Protein AF-A0A352BFW8-F1 (afdb_monomer_lite)

Secondary structure (DSSP, 8-state):
--------------EEEEEEEEE-SSTTTT-EEEEEESS----TT-EEEEEETTTTEEEEEEEEEEEEEEEGGG-SS-GGGPPBP-EE---

Foldseek 3Di:
DDDDPPPDPPPPQDFWKKFWKAFCDDPRHRDIDIATEDPAPDDAQFWFWFQDDPVRPTTIIGTHDIDGRHGCVRDPDNPVPHTHTPGTDDD

pLDDT: mean 79.62, std 14.51, range [41.03, 94.44]

Radius of gyration: 17.31 Å; chains: 1; bounding box: 60×38×32 Å

Structure (mmCIF, N/CA/C/O backbone):
data_AF-A0A352BFW8-F1
#
_entry.id   AF-A0A352BFW8-F1
#
loop_
_atom_site.group_PDB
_atom_site.id
_atom_site.type_symbol
_atom_site.label_atom_id
_atom_site.label_alt_id
_atom_site.label_comp_id
_atom_site.label_asym_id
_atom_site.label_entity_id
_atom_site.label_seq_id
_atom_site.pdbx_PDB_ins_code
_atom_site.Cartn_x
_atom_site.Cartn_y
_atom_site.Cartn_z
_atom_site.occupancy
_atom_site.B_iso_or_equiv
_atom_site.auth_seq_id
_atom_site.auth_comp_id
_atom_site.auth_asym_id
_atom_site.auth_atom_id
_atom_site.pdbx_PDB_model_num
ATOM 1 N N . MET A 1 1 ? 43.883 24.585 -22.111 1.00 43.81 1 MET A N 1
ATOM 2 C CA . MET A 1 1 ? 43.304 23.329 -22.626 1.00 43.81 1 MET A CA 1
ATOM 3 C C . MET A 1 1 ? 42.256 22.892 -21.610 1.00 43.81 1 MET A C 1
ATOM 5 O O . MET A 1 1 ? 42.617 22.399 -20.553 1.00 43.81 1 MET A O 1
ATOM 9 N N . ILE A 1 2 ? 40.992 23.259 -21.832 1.00 41.03 2 ILE A N 1
ATOM 10 C CA . ILE A 1 2 ? 39.894 22.994 -20.892 1.00 41.03 2 ILE A CA 1
ATOM 11 C C . ILE A 1 2 ? 39.231 21.709 -21.380 1.00 41.03 2 ILE A C 1
ATOM 13 O O . ILE A 1 2 ? 38.605 21.708 -22.436 1.00 41.03 2 ILE A O 1
ATOM 17 N N . HIS A 1 3 ? 39.428 20.609 -20.657 1.00 47.78 3 HIS A N 1
ATOM 18 C CA . HIS A 1 3 ? 38.636 19.406 -20.874 1.00 47.78 3 HIS A CA 1
ATOM 19 C C . HIS A 1 3 ? 37.233 19.695 -20.345 1.00 47.78 3 HIS A C 1
ATOM 21 O O . HIS A 1 3 ? 37.055 19.929 -19.150 1.00 47.78 3 HIS A O 1
ATOM 27 N N . SER A 1 4 ? 36.262 19.743 -21.256 1.00 41.38 4 SER A N 1
ATOM 28 C CA . SER A 1 4 ? 34.845 19.853 -20.940 1.00 41.38 4 SER A CA 1
ATOM 29 C C . SER A 1 4 ? 34.481 18.814 -19.883 1.00 41.38 4 SER A C 1
ATOM 31 O O . SER A 1 4 ? 34.520 17.613 -20.155 1.00 41.38 4 SER A O 1
ATOM 33 N N . LEU A 1 5 ? 34.121 19.275 -18.681 1.00 52.47 5 LEU A N 1
ATOM 34 C CA . LEU A 1 5 ? 33.299 18.485 -17.776 1.00 52.47 5 LEU A CA 1
ATOM 35 C C . LEU A 1 5 ? 32.017 18.180 -18.547 1.00 52.47 5 LEU A C 1
ATOM 37 O O . LEU A 1 5 ? 31.176 19.058 -18.735 1.00 52.47 5 LEU A O 1
ATOM 41 N N . ALA A 1 6 ? 31.915 16.954 -19.057 1.00 56.28 6 ALA A N 1
ATOM 42 C CA . ALA A 1 6 ? 30.681 16.420 -19.589 1.00 56.28 6 ALA A CA 1
ATOM 43 C C . ALA A 1 6 ? 29.621 16.592 -18.498 1.00 56.28 6 ALA A C 1
ATOM 45 O O . ALA A 1 6 ? 29.688 15.951 -17.448 1.00 56.28 6 ALA A O 1
ATOM 46 N N . GLY A 1 7 ? 28.703 17.532 -18.728 1.00 50.78 7 GLY A N 1
ATOM 47 C CA . GLY A 1 7 ? 27.529 17.743 -17.904 1.00 50.78 7 GLY A CA 1
ATOM 48 C C . GLY A 1 7 ? 26.694 16.478 -17.957 1.00 50.78 7 GLY A C 1
ATOM 49 O O . GLY A 1 7 ? 25.897 16.293 -18.870 1.00 50.78 7 GLY A O 1
ATOM 50 N N . GLY A 1 8 ? 26.935 15.572 -17.013 1.00 51.53 8 GLY A N 1
ATOM 51 C CA . GLY A 1 8 ? 26.046 14.457 -16.767 1.00 51.53 8 GLY A CA 1
ATOM 52 C C . GLY A 1 8 ? 24.724 15.040 -16.307 1.00 51.53 8 GLY A C 1
ATOM 53 O O . GLY A 1 8 ? 24.642 15.580 -15.204 1.00 51.53 8 GLY A O 1
ATOM 54 N N . GLU A 1 9 ? 23.702 14.969 -17.156 1.00 54.56 9 GLU A N 1
ATOM 55 C CA . GLU A 1 9 ? 22.332 15.184 -16.716 1.00 54.56 9 GLU A CA 1
ATOM 56 C C . GLU A 1 9 ? 22.087 14.256 -15.525 1.00 54.56 9 GLU A C 1
ATOM 58 O O . GLU A 1 9 ? 22.173 13.028 -15.634 1.00 54.56 9 GLU A O 1
ATOM 63 N N . LEU A 1 10 ? 21.824 14.856 -14.362 1.00 55.12 10 LEU A N 1
ATOM 64 C CA . LEU A 1 10 ? 21.262 14.154 -13.221 1.00 55.12 10 LEU A CA 1
ATOM 65 C C . LEU A 1 10 ? 19.932 13.576 -13.700 1.00 55.12 10 LEU A C 1
ATOM 67 O O . LEU A 1 10 ? 18.929 14.283 -13.753 1.00 55.12 10 LEU A O 1
ATOM 71 N N . LYS A 1 11 ? 19.959 12.303 -14.122 1.00 55.62 11 LYS A N 1
ATOM 72 C CA . LYS A 1 11 ? 18.773 11.522 -14.475 1.00 55.62 11 LYS A CA 1
ATOM 73 C C . LYS A 1 11 ? 17.710 11.815 -13.430 1.00 55.62 11 LYS A C 1
ATOM 75 O O . LYS A 1 11 ? 17.955 11.540 -12.256 1.00 55.62 11 LYS A O 1
ATOM 80 N N . ASN A 1 12 ? 16.588 12.376 -13.886 1.00 51.31 12 ASN A N 1
ATOM 81 C CA . ASN A 1 12 ? 15.399 12.666 -13.094 1.00 51.31 12 ASN A CA 1
ATOM 82 C C . ASN A 1 12 ? 15.263 11.646 -11.964 1.00 51.31 12 ASN A C 1
ATOM 84 O O . ASN A 1 12 ? 14.999 10.466 -12.205 1.00 51.31 12 ASN A O 1
ATOM 88 N N . THR A 1 13 ? 15.494 12.091 -10.733 1.00 59.19 13 THR A N 1
ATOM 89 C CA . THR A 1 13 ? 15.229 11.302 -9.538 1.00 59.19 13 THR A CA 1
ATOM 90 C C . THR A 1 13 ? 13.720 11.225 -9.390 1.00 59.19 13 THR A C 1
ATOM 92 O O . THR A 1 13 ? 13.113 11.998 -8.657 1.00 59.19 13 THR A O 1
ATOM 95 N N . GLU A 1 14 ? 13.099 10.316 -10.141 1.00 68.44 14 GLU A N 1
ATOM 96 C CA . GLU A 1 14 ? 11.682 10.008 -10.012 1.00 68.44 14 GLU A CA 1
ATOM 97 C C . GLU A 1 14 ? 11.416 9.621 -8.554 1.00 68.44 14 GLU A C 1
ATOM 99 O O . GLU A 1 14 ? 11.889 8.593 -8.056 1.00 68.44 14 GLU A O 1
ATOM 104 N N . THR A 1 15 ? 10.702 10.481 -7.839 1.00 75.88 15 THR A N 1
ATOM 105 C CA . THR A 1 15 ? 10.265 10.214 -6.477 1.00 75.88 15 THR A CA 1
ATOM 106 C C . THR A 1 15 ? 8.874 9.603 -6.517 1.00 75.88 15 THR A C 1
ATOM 108 O O . THR A 1 15 ? 8.027 9.970 -7.327 1.00 75.88 15 THR A O 1
ATOM 111 N N . ASN A 1 16 ? 8.648 8.618 -5.655 1.00 84.50 16 ASN A N 1
ATOM 112 C CA . ASN A 1 16 ? 7.367 7.941 -5.530 1.00 84.50 16 ASN A CA 1
ATOM 113 C C . ASN A 1 16 ? 6.883 8.030 -4.088 1.00 84.50 16 ASN A C 1
ATOM 115 O O . ASN A 1 16 ? 7.680 7.921 -3.151 1.00 84.50 16 ASN A O 1
ATOM 119 N N . ASP A 1 17 ? 5.573 8.165 -3.922 1.00 88.38 17 ASP A N 1
ATOM 120 C CA . ASP A 1 17 ? 4.939 8.067 -2.619 1.00 88.38 17 ASP A CA 1
ATOM 121 C C . ASP A 1 17 ? 4.507 6.619 -2.362 1.00 88.38 17 ASP A C 1
ATOM 123 O O . ASP A 1 17 ? 3.985 5.928 -3.242 1.00 88.38 17 ASP A O 1
ATOM 127 N N . TRP A 1 18 ? 4.750 6.155 -1.140 1.00 90.00 18 TRP A N 1
ATOM 128 C CA . TRP A 1 18 ? 4.537 4.780 -0.713 1.00 90.00 18 TRP A CA 1
ATOM 129 C C . TRP A 1 18 ? 3.695 4.723 0.548 1.00 90.00 18 TRP A C 1
ATOM 131 O O . TRP A 1 18 ? 3.892 5.492 1.488 1.00 90.00 18 TRP A O 1
ATOM 141 N N . ALA A 1 19 ? 2.778 3.773 0.591 1.00 91.38 19 ALA A N 1
ATOM 142 C CA . ALA A 1 19 ? 1.959 3.480 1.746 1.00 91.38 19 ALA A CA 1
ATOM 143 C C . ALA A 1 19 ? 2.170 2.022 2.147 1.00 91.38 19 ALA A C 1
ATOM 145 O O . ALA A 1 19 ? 2.032 1.109 1.332 1.00 91.38 19 ALA A O 1
ATOM 146 N N . LYS A 1 20 ? 2.505 1.813 3.415 1.00 92.75 20 LYS A N 1
ATOM 147 C CA . LYS A 1 20 ? 2.487 0.502 4.051 1.00 92.75 20 LYS A CA 1
ATOM 148 C C . LYS A 1 20 ? 1.059 0.230 4.472 1.00 92.75 20 LYS A C 1
ATOM 150 O O . LYS A 1 20 ? 0.487 1.033 5.212 1.00 92.75 20 LYS A O 1
ATOM 155 N N . VAL A 1 21 ? 0.489 -0.871 4.015 1.00 93.19 21 VAL A N 1
ATOM 156 C CA . VAL A 1 21 ? -0.894 -1.232 4.313 1.00 93.19 21 VAL A CA 1
ATOM 157 C C . VAL A 1 21 ? -0.973 -2.639 4.888 1.00 93.19 21 VAL A C 1
ATOM 159 O O . VAL A 1 21 ? -0.149 -3.490 4.567 1.00 93.19 21 VAL A O 1
ATOM 162 N N . GLU A 1 22 ? -1.972 -2.860 5.730 1.00 94.12 22 GLU A N 1
ATOM 163 C CA . GLU A 1 22 ? -2.357 -4.155 6.286 1.00 94.12 22 GLU A CA 1
ATOM 164 C C . GLU A 1 22 ? -3.649 -4.618 5.620 1.00 94.12 22 GLU A C 1
ATOM 166 O O . GLU A 1 22 ? -4.623 -3.865 5.571 1.00 94.12 22 GLU A O 1
ATOM 171 N N . ILE A 1 23 ? -3.665 -5.836 5.091 1.00 94.12 23 ILE A N 1
ATOM 172 C CA . ILE A 1 23 ? -4.838 -6.395 4.418 1.00 94.12 23 ILE A CA 1
ATOM 173 C C . ILE A 1 23 ? -5.896 -6.779 5.456 1.00 94.12 23 ILE A C 1
ATOM 175 O O . ILE A 1 23 ? -5.601 -7.468 6.429 1.00 94.12 23 ILE A O 1
ATOM 179 N N . LEU A 1 24 ? -7.138 -6.337 5.246 1.00 92.62 24 LEU A N 1
ATOM 180 C CA . LEU A 1 24 ? -8.248 -6.557 6.180 1.00 92.62 24 LEU A CA 1
ATOM 181 C C . LEU A 1 24 ? -9.214 -7.659 5.732 1.00 92.62 24 LEU A C 1
ATOM 183 O O . LEU A 1 24 ? -10.050 -8.089 6.521 1.00 92.62 24 LEU A O 1
ATOM 187 N N . GLU A 1 25 ? -9.148 -8.084 4.471 1.00 89.19 25 GLU A N 1
ATOM 188 C CA . GLU A 1 25 ? -10.111 -9.006 3.867 1.00 89.19 25 GLU A CA 1
ATOM 189 C C . GLU A 1 25 ? -9.396 -10.018 2.954 1.00 89.19 25 GLU A C 1
ATOM 191 O O . GLU A 1 25 ? -8.332 -9.737 2.409 1.00 89.19 25 GLU A O 1
ATOM 196 N N . GLY A 1 26 ? -9.990 -11.196 2.756 1.00 85.56 26 GLY A N 1
ATOM 197 C CA . GLY A 1 26 ? -9.467 -12.220 1.845 1.00 85.56 26 GLY A CA 1
ATOM 198 C C . GLY A 1 26 ? -8.449 -13.182 2.471 1.00 85.56 26 GLY A C 1
ATOM 199 O O . GLY A 1 26 ? -8.323 -13.282 3.688 1.00 85.56 26 GLY A O 1
ATOM 200 N N . ALA A 1 27 ? -7.752 -13.933 1.614 1.00 82.19 27 ALA A N 1
ATOM 201 C CA . ALA A 1 27 ? -6.832 -14.998 2.030 1.00 82.19 27 ALA A CA 1
ATOM 202 C C . ALA A 1 27 ? -5.533 -14.479 2.674 1.00 82.19 27 ALA A C 1
ATOM 204 O O . ALA A 1 27 ? -4.900 -15.204 3.433 1.00 82.19 27 ALA A O 1
ATOM 205 N N . GLU A 1 28 ? -5.153 -13.232 2.388 1.00 83.88 28 GLU A N 1
ATOM 206 C CA . GLU A 1 28 ? -3.936 -12.593 2.911 1.00 83.88 28 GLU A CA 1
ATOM 207 C C . GLU A 1 28 ? -4.234 -11.632 4.075 1.00 83.88 28 GLU A C 1
ATOM 209 O O . GLU A 1 28 ? -3.498 -10.674 4.296 1.00 83.88 28 GLU A O 1
ATOM 214 N N . ILE A 1 29 ? -5.328 -11.846 4.812 1.00 90.88 29 ILE A N 1
ATOM 215 C CA . ILE A 1 29 ? -5.694 -11.010 5.963 1.00 90.88 29 ILE A CA 1
ATOM 216 C C . ILE A 1 29 ? -4.560 -10.952 7.003 1.00 90.88 29 ILE A C 1
ATOM 218 O O . ILE A 1 29 ? -3.971 -11.968 7.365 1.00 90.88 29 ILE A O 1
ATOM 222 N N . GLY A 1 30 ? -4.244 -9.747 7.481 1.00 89.44 30 GLY A N 1
ATOM 223 C CA . GLY A 1 30 ? -3.135 -9.486 8.406 1.00 89.44 30 GLY A CA 1
ATOM 224 C C . GLY A 1 30 ? -1.759 -9.377 7.739 1.00 89.44 30 GLY A C 1
ATOM 225 O O . GLY A 1 30 ? -0.798 -8.967 8.392 1.00 89.44 30 GLY A O 1
ATOM 226 N N . SER A 1 31 ? -1.639 -9.680 6.443 1.00 90.75 31 SER A N 1
ATOM 227 C CA . SER A 1 31 ? -0.395 -9.460 5.707 1.00 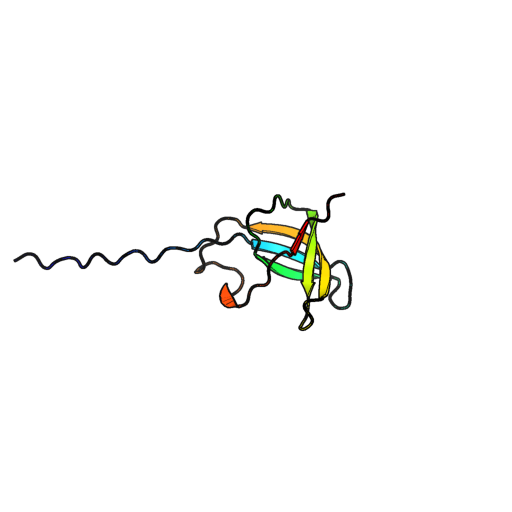90.75 31 SER A CA 1
ATOM 228 C C . SER A 1 31 ? -0.139 -7.973 5.486 1.00 90.75 31 SER A C 1
ATOM 230 O O . SER A 1 31 ? -1.056 -7.170 5.282 1.00 90.75 31 SER A O 1
ATOM 232 N N . ILE A 1 32 ? 1.139 -7.598 5.511 1.00 91.69 32 ILE A N 1
ATOM 233 C CA . ILE A 1 32 ? 1.583 -6.215 5.376 1.00 91.69 32 ILE A CA 1
ATOM 234 C C . ILE A 1 32 ? 2.376 -6.059 4.086 1.00 91.69 32 ILE A C 1
ATOM 236 O O . ILE A 1 32 ? 3.394 -6.720 3.884 1.00 91.69 32 ILE A O 1
ATOM 240 N N . HIS A 1 33 ? 1.960 -5.109 3.255 1.00 89.75 33 HIS A N 1
ATOM 241 C CA . HIS A 1 33 ? 2.587 -4.847 1.964 1.00 89.75 33 HIS A CA 1
ATOM 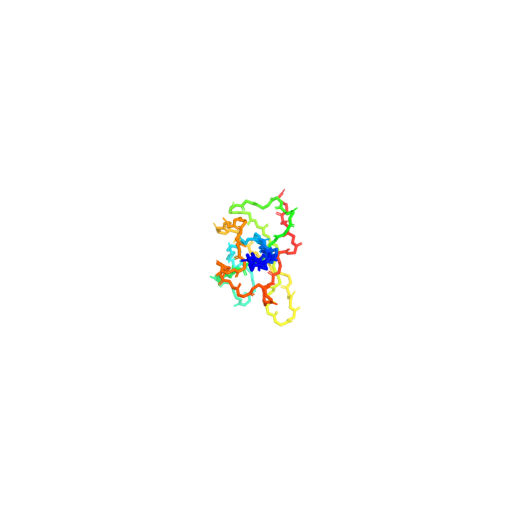242 C C . HIS A 1 33 ? 2.788 -3.351 1.735 1.00 89.75 33 HIS A C 1
ATOM 244 O O . HIS A 1 33 ? 2.118 -2.504 2.330 1.00 89.75 33 HIS A O 1
ATOM 250 N N . TRP A 1 34 ? 3.729 -3.022 0.853 1.00 90.06 34 TRP A N 1
ATOM 251 C CA . TRP A 1 34 ? 3.955 -1.655 0.401 1.00 90.06 34 TRP A CA 1
ATOM 252 C C . TRP A 1 34 ? 3.311 -1.442 -0.961 1.00 90.06 34 TRP A C 1
ATOM 254 O O . TRP A 1 34 ? 3.567 -2.194 -1.898 1.00 90.06 34 TRP A O 1
ATOM 264 N N . PHE A 1 35 ? 2.535 -0.371 -1.075 1.00 89.94 35 PHE A N 1
ATOM 265 C CA . PHE A 1 35 ? 1.919 0.061 -2.321 1.00 89.94 35 PHE A CA 1
ATOM 266 C C . PHE A 1 35 ? 2.344 1.476 -2.656 1.00 89.94 35 PHE A C 1
ATOM 268 O O . PHE A 1 35 ? 2.586 2.298 -1.770 1.00 89.94 35 PHE A O 1
ATOM 275 N N . LYS A 1 36 ? 2.398 1.770 -3.948 1.00 90.19 36 LYS A N 1
ATOM 276 C CA . LYS A 1 36 ? 2.553 3.134 -4.434 1.00 90.19 36 LYS A CA 1
ATOM 277 C C . LYS A 1 36 ? 1.213 3.841 -4.491 1.00 90.19 36 LYS A C 1
ATOM 279 O O . LYS A 1 36 ? 0.166 3.216 -4.654 1.00 90.19 36 LYS A O 1
ATOM 284 N N . PHE A 1 37 ? 1.247 5.159 -4.435 1.00 87.44 37 PHE A N 1
ATOM 285 C CA . PHE A 1 37 ? 0.080 5.974 -4.731 1.00 87.44 37 PHE A CA 1
ATOM 286 C C . PHE A 1 37 ? 0.506 7.299 -5.353 1.00 87.44 37 PHE A C 1
ATOM 288 O O . PHE A 1 37 ? 1.603 7.786 -5.099 1.00 87.44 37 PHE A O 1
ATOM 295 N N . TYR A 1 38 ? -0.380 7.888 -6.151 1.00 81.12 38 TYR A N 1
ATOM 296 C CA . TYR A 1 38 ? -0.190 9.217 -6.720 1.00 81.12 38 TYR A CA 1
ATOM 297 C C . TYR A 1 38 ? -1.457 10.032 -6.509 1.00 81.12 38 TYR A C 1
ATOM 299 O O . TYR A 1 38 ? -2.555 9.532 -6.741 1.00 81.12 38 TYR A O 1
ATOM 307 N N . PHE A 1 39 ? -1.306 11.280 -6.066 1.00 74.06 39 PHE A N 1
ATOM 308 C CA . PHE A 1 39 ? -2.399 12.258 -5.982 1.00 74.06 39 PHE A CA 1
ATOM 309 C C . PHE A 1 39 ? -3.638 11.815 -5.172 1.00 74.06 39 PHE A C 1
ATOM 311 O O . PHE A 1 39 ? -4.726 12.355 -5.358 1.00 74.06 39 PHE A O 1
ATOM 318 N N . LEU A 1 40 ? -3.492 10.868 -4.237 1.00 78.06 40 LEU A N 1
ATOM 319 C CA . LEU A 1 40 ? -4.575 10.433 -3.352 1.00 78.06 40 LEU A CA 1
ATOM 320 C C . LEU A 1 40 ? -4.429 11.074 -1.962 1.00 78.06 40 LEU A C 1
ATOM 322 O O . LEU A 1 40 ? -3.352 10.989 -1.365 1.00 78.06 40 LEU A O 1
ATOM 326 N N . PRO A 1 41 ? -5.497 11.673 -1.394 1.00 80.81 41 PRO A N 1
ATOM 327 C CA . PRO A 1 41 ? -5.484 12.214 -0.037 1.00 80.81 41 PRO A CA 1
ATOM 328 C C . PRO A 1 41 ? -5.600 11.083 0.998 1.00 80.81 41 PRO A C 1
ATOM 330 O O . PRO A 1 41 ? -6.576 10.994 1.741 1.00 80.81 41 PRO A O 1
ATOM 333 N N . ILE A 1 42 ? -4.610 10.192 1.037 1.00 85.38 42 ILE A N 1
ATOM 334 C CA . ILE A 1 42 ? -4.523 9.127 2.037 1.00 85.38 42 ILE A CA 1
ATOM 335 C C . ILE A 1 42 ? -3.854 9.618 3.316 1.00 85.38 42 ILE A C 1
ATOM 337 O O . ILE A 1 42 ? -2.879 10.372 3.299 1.00 85.38 42 ILE A O 1
ATOM 341 N N . LYS A 1 43 ? -4.393 9.155 4.443 1.00 89.06 43 LYS A N 1
ATOM 342 C CA . LYS A 1 43 ? -3.844 9.359 5.785 1.00 89.06 43 LYS A CA 1
ATOM 343 C C . LYS A 1 43 ? -3.565 8.006 6.426 1.00 89.06 43 LYS A C 1
ATOM 345 O O . LYS A 1 43 ? -4.197 7.009 6.071 1.00 89.06 43 LYS A O 1
ATOM 350 N N . THR A 1 44 ? -2.667 7.978 7.402 1.00 89.38 44 THR A N 1
ATOM 351 C CA . THR A 1 44 ? -2.516 6.812 8.278 1.00 89.38 44 THR A CA 1
ATOM 352 C C . THR A 1 44 ? -3.867 6.450 8.907 1.00 89.38 44 THR A C 1
ATOM 354 O O . THR A 1 44 ? -4.719 7.313 9.124 1.00 89.38 44 THR A O 1
ATOM 357 N N . ASN A 1 45 ? -4.096 5.159 9.127 1.00 90.62 45 ASN A N 1
ATOM 358 C CA . ASN A 1 45 ? -5.360 4.543 9.539 1.00 90.62 45 ASN A CA 1
ATOM 359 C C . ASN A 1 45 ? -6.542 4.655 8.557 1.00 90.62 45 ASN A C 1
ATOM 361 O O . ASN A 1 45 ? -7.631 4.186 8.889 1.00 90.62 45 ASN A O 1
ATOM 365 N N . SER A 1 46 ? -6.365 5.218 7.357 1.00 90.75 46 SER A N 1
ATOM 366 C CA . SER A 1 46 ? -7.425 5.205 6.335 1.00 90.75 46 SER A CA 1
ATOM 367 C C . SER A 1 46 ? -7.616 3.802 5.763 1.00 90.75 46 SER A C 1
ATOM 369 O O . SER A 1 46 ? -6.654 3.039 5.663 1.00 90.75 46 SER A O 1
ATOM 371 N N . ILE A 1 47 ? -8.839 3.488 5.336 1.00 92.75 47 ILE A N 1
ATOM 372 C CA . ILE A 1 47 ? -9.132 2.266 4.582 1.00 92.75 47 ILE A CA 1
ATOM 373 C C . ILE A 1 47 ? -9.006 2.574 3.089 1.00 92.75 47 ILE A C 1
ATOM 375 O O . ILE A 1 47 ? -9.550 3.559 2.586 1.00 92.75 47 ILE A O 1
ATOM 379 N N . VAL A 1 48 ? -8.270 1.732 2.380 1.00 92.94 48 VAL A N 1
ATOM 380 C CA . VAL A 1 48 ? -7.986 1.844 0.950 1.00 92.94 48 VAL A CA 1
ATOM 381 C C . VAL A 1 48 ? -8.285 0.524 0.253 1.00 92.94 48 VAL A C 1
ATOM 383 O O . VAL A 1 48 ? -8.325 -0.524 0.894 1.00 92.94 48 VAL A O 1
ATOM 386 N N . MET A 1 49 ? -8.490 0.568 -1.059 1.00 92.44 49 MET A N 1
ATOM 387 C CA . MET A 1 49 ? -8.563 -0.626 -1.896 1.00 92.44 49 MET A CA 1
ATOM 388 C C . MET A 1 49 ? -7.225 -0.840 -2.590 1.00 92.44 49 MET A C 1
ATOM 390 O O . MET A 1 49 ? -6.703 0.066 -3.245 1.00 92.44 49 MET A O 1
ATOM 394 N N . VAL A 1 50 ? -6.680 -2.043 -2.450 1.00 91.56 50 VAL A N 1
ATOM 395 C CA . VAL A 1 50 ? -5.417 -2.461 -3.064 1.00 91.56 50 VAL A CA 1
ATOM 396 C C . VAL A 1 50 ? -5.617 -3.739 -3.873 1.00 91.56 50 VAL A C 1
ATOM 398 O O . VAL A 1 50 ? -6.431 -4.577 -3.485 1.00 91.56 50 VAL A O 1
ATOM 401 N N . PRO A 1 51 ? -4.910 -3.907 -4.999 1.00 91.88 51 PRO A N 1
ATOM 402 C CA . PRO A 1 51 ? -4.971 -5.137 -5.766 1.00 91.88 51 PRO A CA 1
ATOM 403 C C . PRO A 1 51 ? -4.088 -6.188 -5.088 1.00 91.88 51 PRO A C 1
ATOM 405 O O . PRO A 1 51 ? -2.907 -5.940 -4.832 1.00 91.88 51 PRO A O 1
ATOM 408 N N . ILE A 1 52 ? -4.660 -7.356 -4.805 1.00 87.88 52 ILE A N 1
ATOM 409 C CA . ILE A 1 52 ? -3.960 -8.474 -4.161 1.00 87.88 52 ILE A CA 1
ATOM 410 C C . ILE A 1 52 ? -3.977 -9.705 -5.069 1.00 87.88 52 ILE A C 1
ATOM 412 O O . ILE A 1 52 ? -4.973 -9.996 -5.739 1.00 87.88 52 ILE A O 1
ATOM 416 N N . GLY A 1 53 ? -2.851 -10.421 -5.088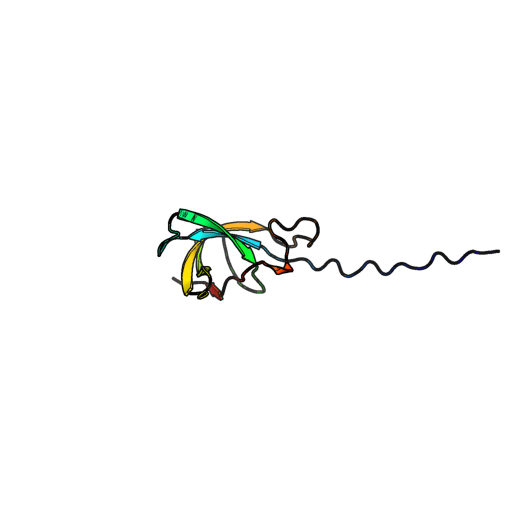 1.00 82.12 53 GLY A N 1
ATOM 417 C CA . GLY A 1 53 ? -2.654 -11.636 -5.873 1.00 82.12 53 GLY A CA 1
ATOM 418 C C . GLY A 1 53 ? -2.559 -11.420 -7.388 1.00 82.12 53 GLY A C 1
ATOM 419 O O . GLY A 1 53 ? -2.584 -10.303 -7.905 1.00 82.12 53 GLY A O 1
ATOM 420 N N . PHE A 1 54 ? -2.459 -12.535 -8.116 1.00 78.50 54 PHE A N 1
ATOM 421 C CA . PHE A 1 54 ? -2.329 -12.549 -9.578 1.00 78.50 54 PHE A CA 1
ATOM 422 C C . PHE A 1 54 ? -3.559 -11.965 -10.290 1.00 78.50 54 PHE A C 1
ATOM 424 O O . PHE A 1 54 ? -3.427 -11.242 -11.274 1.00 78.50 54 PHE A O 1
ATOM 431 N N . SER A 1 55 ? -4.752 -12.224 -9.751 1.00 81.31 55 SER A N 1
ATOM 432 C CA . SER A 1 55 ? -6.018 -11.710 -10.286 1.00 81.31 55 SER A CA 1
ATOM 433 C C . SER A 1 55 ? -6.249 -10.224 -9.991 1.00 81.31 55 SER A C 1
ATOM 435 O O . SER A 1 55 ? -7.264 -9.683 -10.421 1.00 81.31 55 SER A O 1
ATOM 437 N N . GLN A 1 56 ? -5.336 -9.570 -9.257 1.00 85.50 56 GLN A N 1
ATOM 438 C CA . GLN A 1 56 ? -5.446 -8.170 -8.833 1.00 85.50 56 GLN A CA 1
ATOM 439 C C . GLN A 1 56 ? -6.791 -7.859 -8.167 1.00 85.50 56 GLN A C 1
ATOM 441 O O . GLN A 1 56 ? -7.383 -6.799 -8.382 1.00 85.50 56 GLN A O 1
ATOM 446 N N . THR A 1 57 ? -7.281 -8.794 -7.350 1.00 86.88 57 THR A N 1
ATOM 447 C CA . THR A 1 57 ? -8.590 -8.668 -6.718 1.00 86.88 57 THR A CA 1
ATOM 448 C C . THR A 1 57 ? -8.572 -7.455 -5.790 1.00 86.88 57 THR A C 1
ATOM 450 O O . THR A 1 57 ? -7.717 -7.382 -4.896 1.00 86.8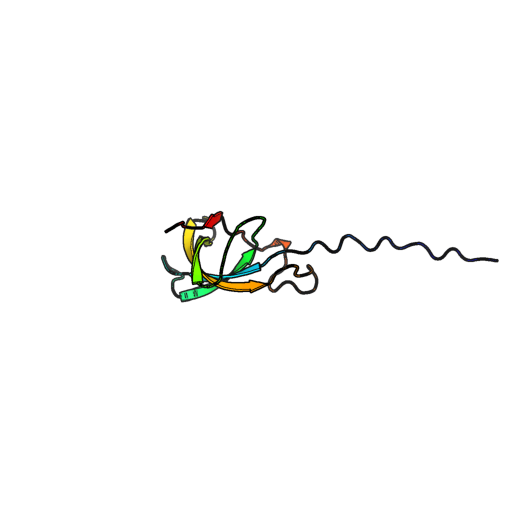8 57 THR A O 1
ATOM 453 N N . PRO A 1 58 ? -9.483 -6.488 -5.981 1.00 90.62 58 PRO A N 1
ATOM 454 C CA . PRO A 1 58 ? -9.513 -5.296 -5.161 1.00 90.62 58 PRO A CA 1
ATOM 455 C C . PRO A 1 58 ? -9.930 -5.663 -3.737 1.00 90.62 58 PRO A C 1
ATOM 457 O O . PRO A 1 58 ? -11.042 -6.125 -3.496 1.00 90.62 58 PRO A O 1
ATOM 460 N N . THR A 1 59 ? -9.022 -5.443 -2.797 1.00 91.44 59 THR A N 1
ATOM 461 C CA . THR A 1 59 ? -9.145 -5.892 -1.411 1.00 91.44 59 THR A CA 1
ATOM 462 C C . THR A 1 59 ? -9.004 -4.705 -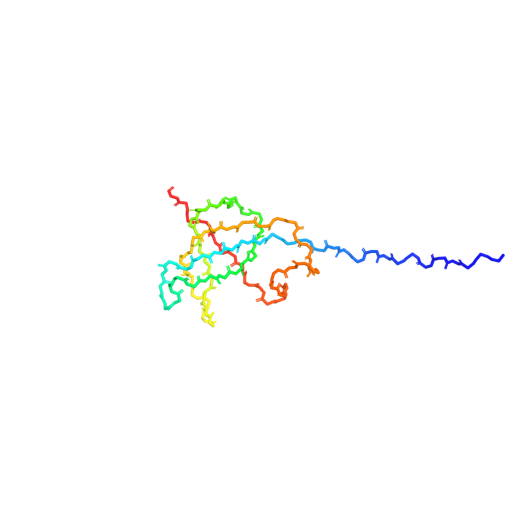0.473 1.00 91.44 59 THR A C 1
ATOM 464 O O . THR A 1 59 ? -8.199 -3.802 -0.722 1.00 91.44 59 THR A O 1
ATOM 467 N N . ARG A 1 60 ? -9.787 -4.676 0.609 1.00 93.25 60 ARG A N 1
ATOM 468 C CA . ARG A 1 60 ? -9.664 -3.615 1.609 1.00 93.25 60 ARG A CA 1
ATOM 469 C C . ARG A 1 60 ? -8.399 -3.792 2.432 1.00 93.25 60 ARG A C 1
ATOM 471 O O . ARG A 1 60 ? -8.102 -4.874 2.934 1.00 93.25 60 ARG A O 1
ATOM 478 N N . ALA A 1 61 ? -7.693 -2.690 2.616 1.00 93.81 61 ALA A N 1
ATOM 479 C CA . ALA A 1 61 ? -6.507 -2.618 3.442 1.00 93.81 61 ALA A CA 1
ATOM 480 C C . ALA A 1 61 ? -6.503 -1.338 4.278 1.00 93.81 61 ALA A C 1
ATOM 482 O O . ALA A 1 61 ? -7.073 -0.317 3.892 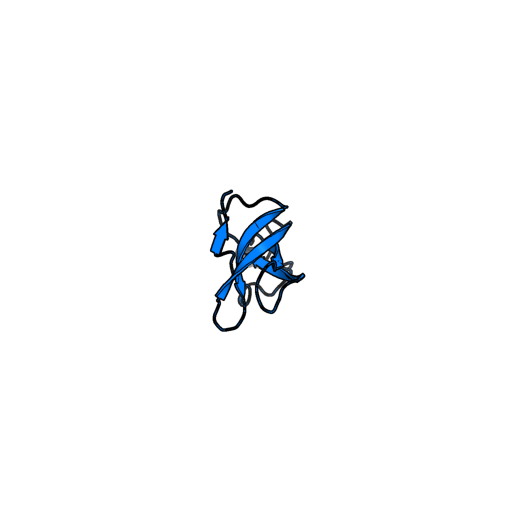1.00 93.81 61 ALA A O 1
ATOM 483 N N . LYS A 1 62 ? -5.845 -1.385 5.431 1.00 94.44 62 LYS A N 1
ATOM 484 C CA . LYS A 1 62 ? -5.645 -0.249 6.324 1.00 94.44 62 LYS A CA 1
ATOM 485 C C . LYS A 1 62 ? -4.258 0.332 6.117 1.00 94.44 62 LYS A C 1
ATOM 487 O O . LYS A 1 62 ? -3.270 -0.387 6.195 1.00 94.44 62 LYS A O 1
ATOM 492 N N . VAL A 1 63 ? -4.160 1.640 5.917 1.00 94.00 63 VAL A N 1
ATOM 493 C CA . VAL A 1 63 ? -2.864 2.325 5.840 1.00 94.00 63 VAL A CA 1
ATOM 494 C C . VAL A 1 63 ? -2.229 2.377 7.229 1.00 94.00 63 VAL A C 1
ATOM 496 O O . VAL A 1 63 ? -2.791 2.973 8.144 1.00 94.00 63 VAL A O 1
ATOM 499 N N . LEU A 1 64 ? -1.045 1.797 7.385 1.00 93.12 64 LEU A N 1
ATOM 500 C CA . LEU A 1 64 ? -0.257 1.842 8.616 1.00 93.12 64 LEU A CA 1
ATOM 501 C C . LEU A 1 64 ? 0.726 3.016 8.609 1.00 93.12 64 LEU A C 1
ATOM 503 O O . LEU A 1 64 ? 0.801 3.776 9.570 1.00 93.12 64 LEU A O 1
ATOM 507 N N . GLU A 1 65 ? 1.457 3.185 7.509 1.00 92.75 65 GLU A N 1
ATOM 508 C CA . GLU A 1 65 ? 2.538 4.165 7.390 1.00 92.75 65 GLU A CA 1
ATOM 509 C C . GLU A 1 65 ? 2.544 4.777 5.990 1.00 92.75 65 GLU A C 1
ATOM 511 O O . GLU A 1 65 ? 2.213 4.106 5.013 1.00 92.75 65 GLU A O 1
ATOM 516 N N . ILE A 1 66 ? 2.933 6.047 5.885 1.00 91.19 66 ILE A N 1
ATOM 517 C CA . ILE A 1 66 ? 3.082 6.749 4.611 1.00 91.19 66 ILE A CA 1
ATOM 518 C C . ILE A 1 66 ? 4.497 7.312 4.531 1.00 91.19 66 ILE A C 1
ATOM 520 O O . ILE A 1 66 ? 4.926 8.054 5.412 1.00 91.19 66 ILE A O 1
ATOM 524 N N . LYS A 1 67 ? 5.191 7.006 3.438 1.00 88.50 67 LYS A N 1
ATOM 525 C CA . LYS A 1 67 ? 6.487 7.573 3.078 1.00 88.50 67 LYS A CA 1
ATOM 526 C C . LYS A 1 67 ? 6.342 8.364 1.786 1.00 88.50 67 LYS A C 1
ATOM 528 O O . LYS A 1 67 ? 6.000 7.796 0.755 1.00 88.50 67 LYS A O 1
ATOM 533 N N . LYS A 1 68 ? 6.591 9.670 1.848 1.00 85.31 68 LYS A N 1
ATOM 534 C CA . LYS A 1 68 ? 6.478 10.569 0.694 1.00 85.31 68 LYS A CA 1
ATOM 535 C C . LYS A 1 68 ? 7.838 10.864 0.078 1.00 85.31 68 LYS A C 1
ATOM 537 O O . LYS A 1 68 ? 8.848 10.808 0.777 1.00 85.31 68 LYS A O 1
ATOM 542 N N . SER A 1 69 ? 7.841 11.209 -1.203 1.00 81.94 69 SER A N 1
ATOM 543 C CA . SER A 1 69 ? 9.012 11.661 -1.955 1.00 81.94 69 SER A CA 1
ATOM 544 C C . SER A 1 69 ? 10.198 10.691 -1.884 1.00 81.94 69 SER A C 1
ATOM 546 O O . SER A 1 69 ? 11.352 11.109 -1.797 1.00 81.94 69 SER A O 1
ATOM 548 N N . ILE A 1 70 ? 9.932 9.382 -1.907 1.00 80.69 70 ILE A N 1
ATOM 549 C CA . ILE A 1 70 ? 10.986 8.370 -1.816 1.00 80.69 70 ILE A CA 1
ATOM 550 C C . ILE A 1 70 ? 11.618 8.175 -3.190 1.00 80.69 70 ILE A C 1
ATOM 552 O O . ILE A 1 70 ? 10.956 7.756 -4.141 1.00 80.69 70 ILE A O 1
ATOM 556 N N . SER A 1 71 ? 12.917 8.466 -3.279 1.00 74.12 71 SER A N 1
ATOM 557 C CA . SER A 1 71 ? 13.734 8.175 -4.461 1.00 74.12 71 SER A CA 1
ATOM 558 C C . SER A 1 71 ? 13.682 6.684 -4.803 1.00 74.12 71 SER A C 1
ATOM 560 O O . SER A 1 71 ? 13.682 5.839 -3.906 1.00 74.12 71 SER A O 1
ATOM 562 N N . GLN A 1 72 ? 13.707 6.340 -6.095 1.00 69.88 72 GLN A N 1
ATOM 563 C CA . GLN A 1 72 ? 13.788 4.944 -6.549 1.00 69.88 72 GLN A CA 1
ATOM 564 C C . GLN A 1 72 ? 14.968 4.168 -5.941 1.00 69.88 72 GLN A C 1
ATOM 566 O O . GLN A 1 72 ? 14.876 2.957 -5.773 1.00 69.88 72 GLN A O 1
ATOM 571 N N . GLN A 1 73 ? 16.060 4.844 -5.578 1.00 69.19 73 GLN A N 1
ATOM 572 C CA . GLN A 1 73 ? 17.220 4.208 -4.939 1.00 69.19 73 GLN A CA 1
ATOM 573 C C . GLN A 1 73 ? 16.959 3.798 -3.481 1.00 69.19 73 GLN A C 1
ATOM 575 O O . GLN A 1 73 ? 17.652 2.940 -2.948 1.00 69.19 73 GLN A O 1
ATOM 580 N N . MET A 1 74 ? 15.955 4.402 -2.841 1.00 68.25 74 MET A N 1
ATOM 581 C CA . MET A 1 74 ? 15.569 4.165 -1.447 1.00 68.25 74 MET A CA 1
ATOM 582 C C . MET A 1 74 ? 14.168 3.548 -1.326 1.00 68.25 74 MET A C 1
ATOM 584 O O . MET A 1 74 ? 13.591 3.519 -0.235 1.00 68.25 74 MET A O 1
ATOM 588 N N . SER A 1 75 ? 13.581 3.092 -2.438 1.00 70.12 75 SER A N 1
ATOM 589 C CA . SER A 1 75 ? 12.230 2.543 -2.424 1.00 70.12 75 SER A CA 1
ATOM 590 C C . SER A 1 75 ? 12.177 1.211 -1.670 1.00 70.12 75 SER A C 1
ATOM 592 O O . SER A 1 75 ? 13.029 0.357 -1.910 1.00 70.12 75 SER A O 1
ATOM 594 N N . PRO A 1 76 ? 11.161 0.992 -0.814 1.00 70.62 76 PRO A N 1
ATOM 595 C CA . PRO A 1 76 ? 11.035 -0.237 -0.028 1.00 70.62 76 PRO A CA 1
ATOM 596 C C . PRO A 1 76 ? 10.829 -1.490 -0.893 1.00 70.62 76 PRO A C 1
ATOM 598 O O . PRO A 1 76 ? 11.150 -2.591 -0.459 1.00 70.62 76 PRO A O 1
ATOM 601 N N . ILE A 1 77 ? 10.308 -1.326 -2.112 1.00 74.94 77 ILE A N 1
ATOM 602 C CA . ILE A 1 77 ? 10.169 -2.374 -3.129 1.00 74.94 77 ILE A CA 1
ATOM 603 C C . ILE A 1 77 ? 10.689 -1.806 -4.456 1.00 74.94 77 ILE A C 1
ATOM 605 O O . ILE A 1 77 ? 10.482 -0.614 -4.710 1.00 74.94 77 ILE A O 1
ATOM 609 N N . PRO A 1 78 ? 11.323 -2.614 -5.332 1.00 68.38 78 PRO A N 1
ATOM 610 C CA . PRO A 1 78 ? 11.668 -2.186 -6.679 1.00 68.38 78 PRO A CA 1
ATOM 611 C C . PRO A 1 78 ? 10.473 -1.541 -7.378 1.00 68.38 78 PRO A C 1
ATOM 613 O O . PRO A 1 78 ? 9.442 -2.167 -7.617 1.00 68.38 78 PRO A O 1
ATOM 616 N N . SER A 1 79 ? 10.633 -0.269 -7.732 1.00 67.31 79 SER A N 1
ATOM 617 C CA . SER A 1 79 ? 9.561 0.570 -8.267 1.00 67.31 79 SER A CA 1
ATOM 618 C C . SER A 1 79 ? 8.836 -0.018 -9.489 1.00 67.31 79 SER A C 1
ATOM 620 O O . SER A 1 79 ? 7.673 0.315 -9.700 1.00 67.31 79 SER A O 1
ATOM 622 N N . LYS A 1 80 ? 9.495 -0.890 -10.265 1.00 68.19 80 LYS A N 1
ATOM 623 C CA . LYS A 1 80 ? 8.936 -1.566 -11.449 1.00 68.19 80 LYS A CA 1
ATOM 624 C C . LYS A 1 80 ? 7.915 -2.666 -11.131 1.00 68.19 80 LYS A C 1
ATOM 626 O O . LYS A 1 80 ? 7.115 -2.994 -11.994 1.00 68.19 80 LYS A O 1
ATOM 631 N N . HIS A 1 81 ? 7.947 -3.226 -9.923 1.00 73.88 81 HIS A N 1
ATOM 632 C CA . HIS A 1 81 ? 7.089 -4.345 -9.508 1.00 73.88 81 HIS A CA 1
ATOM 633 C C . HIS A 1 81 ? 6.048 -3.939 -8.461 1.00 73.88 81 HIS A C 1
ATOM 635 O O . HIS A 1 81 ? 5.342 -4.786 -7.923 1.00 73.88 81 HIS A O 1
ATOM 641 N N . ALA A 1 82 ? 5.979 -2.652 -8.131 1.00 79.62 82 ALA A N 1
ATOM 642 C CA . ALA A 1 82 ? 5.098 -2.166 -7.089 1.00 79.62 82 ALA A CA 1
ATOM 643 C C . ALA A 1 82 ? 3.682 -1.941 -7.615 1.00 79.62 82 ALA A C 1
ATOM 645 O O . ALA A 1 82 ? 3.478 -1.208 -8.584 1.00 79.62 82 ALA A O 1
ATOM 646 N N . SER A 1 83 ? 2.715 -2.529 -6.921 1.00 85.38 83 SER A N 1
ATOM 647 C CA . SER A 1 83 ? 1.295 -2.296 -7.150 1.00 85.38 83 SER A CA 1
ATOM 648 C C . SER A 1 83 ? 0.856 -0.927 -6.620 1.00 85.38 83 SER A C 1
ATOM 650 O O . SER A 1 83 ? 1.459 -0.371 -5.694 1.00 85.38 83 SER A O 1
ATOM 652 N N . TYR A 1 84 ? -0.227 -0.398 -7.188 1.00 88.00 84 TYR A N 1
ATOM 653 C CA . TYR A 1 84 ? -0.793 0.899 -6.820 1.00 88.00 84 TYR A CA 1
ATOM 654 C C . TYR A 1 84 ? -2.026 0.753 -5.931 1.00 88.00 84 TYR A C 1
ATOM 656 O O . TYR A 1 84 ? -2.809 -0.181 -6.095 1.00 88.00 84 TYR A O 1
ATOM 664 N N . ILE A 1 85 ? -2.229 1.705 -5.020 1.00 88.38 85 ILE A N 1
ATOM 665 C CA . ILE A 1 85 ? -3.516 1.885 -4.341 1.00 88.38 85 ILE A CA 1
ATOM 666 C C . ILE A 1 85 ? -4.553 2.305 -5.386 1.00 88.38 85 ILE A C 1
ATOM 668 O O . ILE A 1 85 ? -4.352 3.289 -6.095 1.00 88.38 85 ILE A O 1
ATOM 672 N N . LEU A 1 86 ? -5.666 1.574 -5.457 1.00 87.38 86 LEU A N 1
ATOM 673 C CA . LEU A 1 86 ? -6.730 1.807 -6.436 1.00 87.38 86 LEU A CA 1
ATOM 674 C C . LEU A 1 86 ? -7.606 2.990 -6.030 1.00 87.38 86 LEU A C 1
ATOM 676 O O . LEU A 1 86 ? -7.917 3.857 -6.842 1.00 87.38 86 LEU A O 1
ATOM 680 N N . SER A 1 87 ? -8.032 3.021 -4.768 1.00 85.38 87 SER A N 1
ATOM 681 C CA . SER A 1 87 ? -8.939 4.052 -4.271 1.00 85.38 87 SER A CA 1
ATOM 682 C C . SER A 1 87 ? -8.913 4.152 -2.750 1.00 85.38 87 SER A C 1
ATOM 684 O O . SER A 1 87 ? -8.487 3.239 -2.039 1.00 85.38 87 SER A O 1
ATOM 686 N N . VAL A 1 88 ? -9.389 5.288 -2.242 1.00 85.31 88 VAL A N 1
ATOM 687 C CA . VAL A 1 88 ? -9.669 5.477 -0.816 1.00 85.31 88 VAL A CA 1
ATOM 688 C C . VAL A 1 88 ? -11.130 5.143 -0.576 1.00 85.31 88 VAL A C 1
ATOM 690 O O . VAL A 1 88 ? -12.007 5.704 -1.235 1.00 85.31 88 VAL A O 1
ATOM 693 N N . VAL A 1 89 ? -11.400 4.269 0.390 1.00 83.25 89 VAL A N 1
ATOM 694 C CA . VAL A 1 89 ? -12.768 4.004 0.830 1.00 83.25 89 VAL A CA 1
ATOM 695 C C . VAL A 1 89 ? -13.172 5.181 1.713 1.00 83.25 89 VAL A C 1
ATOM 697 O O . VAL A 1 89 ? -12.767 5.270 2.873 1.00 83.25 89 VAL A O 1
ATOM 700 N N . LYS A 1 90 ? -13.901 6.147 1.139 1.00 63.56 90 LYS A N 1
ATOM 701 C CA . LYS A 1 90 ? -14.489 7.239 1.920 1.00 63.56 90 LYS A CA 1
ATOM 702 C C . LYS A 1 90 ? -15.517 6.642 2.878 1.00 63.56 90 LYS A C 1
ATOM 704 O O . LYS A 1 90 ? -16.356 5.845 2.462 1.00 63.56 90 LYS A O 1
ATOM 709 N N . LYS A 1 91 ? -15.380 7.002 4.149 1.00 53.16 91 LYS A N 1
ATOM 710 C CA . LYS A 1 91 ? -16.357 6.700 5.190 1.00 53.16 91 LYS A CA 1
ATOM 711 C C . LYS A 1 91 ? -17.546 7.644 5.069 1.00 53.16 91 LYS A C 1
ATOM 713 O O . LYS A 1 91 ? -17.302 8.808 4.673 1.00 53.16 91 LYS A O 1
#

Sequence (91 aa):
MIHSLAGGELKNTETNDWAKVEILEGAEIGSIHWFKFYFLPIKTNSIVMVPIGFSQTPTRAKVLEIKKSISQQMSPIPSKHASYILSVVKK